Protein AF-A0A938AHK1-F1 (afdb_monomer)

Structure (mmCIF, N/CA/C/O backbone):
data_AF-A0A938AHK1-F1
#
_entry.id   AF-A0A938AHK1-F1
#
loop_
_atom_site.group_PDB
_atom_site.id
_atom_site.type_symbol
_atom_site.label_atom_id
_atom_site.label_alt_id
_atom_site.label_comp_id
_atom_site.label_asym_id
_atom_site.label_entity_id
_atom_site.label_seq_id
_atom_site.pdbx_PDB_ins_code
_atom_site.Cartn_x
_atom_site.Cartn_y
_atom_site.Cartn_z
_atom_site.occupancy
_atom_site.B_iso_or_equiv
_atom_site.auth_seq_id
_atom_site.auth_comp_id
_atom_site.auth_asym_id
_atom_site.auth_atom_id
_atom_site.pdbx_PDB_model_num
ATOM 1 N N . MET A 1 1 ? 25.220 3.261 -6.283 1.00 79.69 1 MET A N 1
ATOM 2 C CA . MET A 1 1 ? 24.378 2.347 -7.094 1.00 79.69 1 MET A CA 1
ATOM 3 C C . MET A 1 1 ? 23.140 3.132 -7.509 1.00 79.69 1 MET A C 1
ATOM 5 O O . MET A 1 1 ? 22.652 3.870 -6.667 1.00 79.69 1 MET A O 1
ATOM 9 N N . SER A 1 2 ? 22.673 3.067 -8.761 1.00 96.19 2 SER A N 1
ATOM 10 C CA . SER A 1 2 ? 21.415 3.735 -9.143 1.00 96.19 2 SER A CA 1
ATOM 11 C C . SER A 1 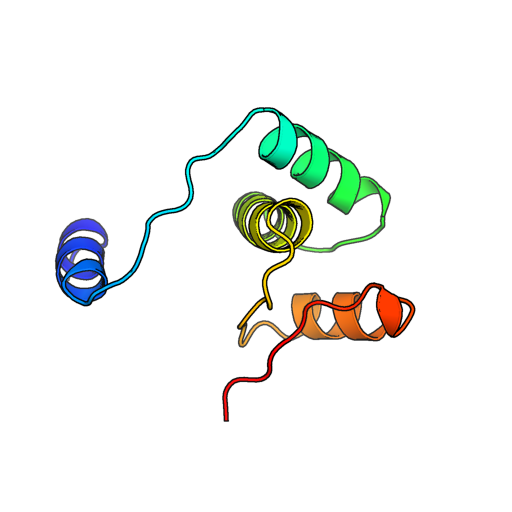2 ? 20.206 2.964 -8.603 1.00 96.19 2 SER A C 1
ATOM 13 O O . SER A 1 2 ? 20.295 1.748 -8.424 1.00 96.19 2 SER A O 1
ATOM 15 N N . ALA A 1 3 ? 19.080 3.651 -8.384 1.00 92.00 3 ALA A N 1
AT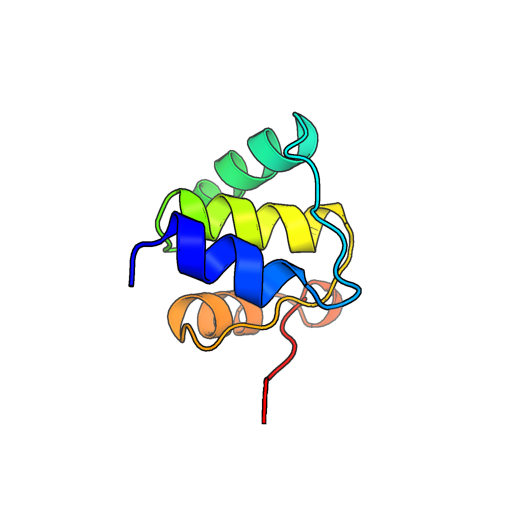OM 16 C CA . ALA A 1 3 ? 17.826 3.019 -7.962 1.00 92.00 3 ALA A CA 1
ATOM 17 C C . ALA A 1 3 ? 17.404 1.900 -8.927 1.00 92.00 3 ALA A C 1
ATOM 19 O O . ALA A 1 3 ? 17.060 0.803 -8.506 1.00 92.00 3 ALA A O 1
ATOM 20 N N . GLU A 1 4 ? 17.546 2.136 -10.231 1.00 94.12 4 GLU A N 1
ATOM 21 C CA . GLU A 1 4 ? 17.270 1.144 -11.269 1.00 94.12 4 GLU A CA 1
ATOM 22 C C . GLU A 1 4 ? 18.150 -0.110 -11.143 1.00 94.12 4 GLU A C 1
ATOM 24 O O . GLU A 1 4 ? 17.655 -1.234 -11.220 1.00 94.12 4 GLU A O 1
ATOM 29 N N . ARG A 1 5 ? 19.461 0.058 -10.919 1.00 95.62 5 ARG A N 1
ATOM 30 C CA . ARG A 1 5 ? 20.376 -1.080 -10.754 1.00 95.62 5 ARG A CA 1
ATOM 31 C C . ARG A 1 5 ? 20.062 -1.866 -9.485 1.00 95.62 5 ARG A C 1
ATOM 33 O O . ARG A 1 5 ? 20.153 -3.090 -9.504 1.00 95.62 5 ARG A O 1
ATOM 40 N N . TRP A 1 6 ? 19.706 -1.173 -8.407 1.00 93.81 6 TRP A N 1
ATOM 41 C CA . TRP A 1 6 ? 19.278 -1.811 -7.168 1.00 93.81 6 TRP A CA 1
ATOM 42 C C . TRP A 1 6 ? 17.978 -2.603 -7.370 1.00 93.81 6 TRP A C 1
ATOM 44 O O . TRP A 1 6 ? 17.943 -3.780 -7.027 1.00 93.81 6 TRP A O 1
ATOM 54 N N . LEU A 1 7 ? 16.964 -2.018 -8.022 1.00 91.06 7 LEU A N 1
ATOM 55 C CA . LEU A 1 7 ? 15.686 -2.681 -8.313 1.00 91.06 7 LEU A CA 1
ATOM 56 C C . LEU A 1 7 ? 15.875 -3.962 -9.131 1.00 91.06 7 LEU A C 1
ATOM 58 O O . LEU A 1 7 ? 15.320 -4.997 -8.779 1.00 91.06 7 LEU A O 1
ATOM 62 N N . ARG A 1 8 ? 16.704 -3.929 -10.184 1.00 91.38 8 ARG A N 1
ATOM 63 C CA . ARG A 1 8 ? 17.010 -5.131 -10.985 1.00 91.38 8 ARG A CA 1
ATOM 64 C C . ARG A 1 8 ? 17.630 -6.252 -10.146 1.00 91.38 8 ARG A C 1
ATOM 66 O O . ARG A 1 8 ? 17.331 -7.413 -10.390 1.00 91.38 8 ARG A O 1
ATOM 73 N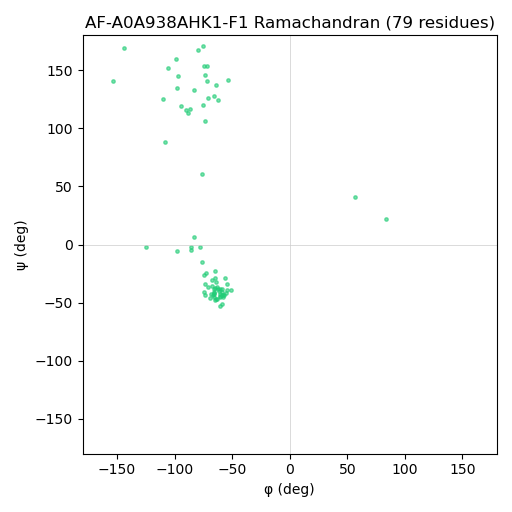 N . ALA A 1 9 ? 18.493 -5.914 -9.187 1.00 92.06 9 ALA A N 1
ATOM 74 C CA . ALA A 1 9 ? 19.109 -6.898 -8.300 1.00 92.06 9 ALA A CA 1
ATOM 75 C C . ALA A 1 9 ? 18.115 -7.432 -7.255 1.00 92.06 9 ALA A C 1
ATOM 77 O O . ALA A 1 9 ? 18.058 -8.638 -7.036 1.00 92.06 9 ALA A O 1
ATOM 78 N N . ALA A 1 10 ? 17.312 -6.556 -6.645 1.00 89.19 10 ALA A N 1
ATOM 79 C CA . ALA A 1 10 ? 16.312 -6.933 -5.648 1.00 89.19 10 ALA A CA 1
ATOM 80 C C . ALA A 1 10 ? 15.217 -7.842 -6.235 1.00 89.19 10 ALA A C 1
ATOM 82 O O . ALA A 1 10 ? 14.780 -8.789 -5.589 1.00 89.19 10 ALA A O 1
ATOM 83 N N . LEU A 1 11 ? 14.822 -7.597 -7.486 1.00 90.44 11 LEU A N 1
ATOM 84 C CA . LEU A 1 11 ? 13.796 -8.364 -8.198 1.00 90.44 11 LEU A CA 1
ATOM 85 C C . LEU A 1 11 ? 14.323 -9.653 -8.854 1.00 90.44 11 LEU A C 1
ATOM 87 O O . LEU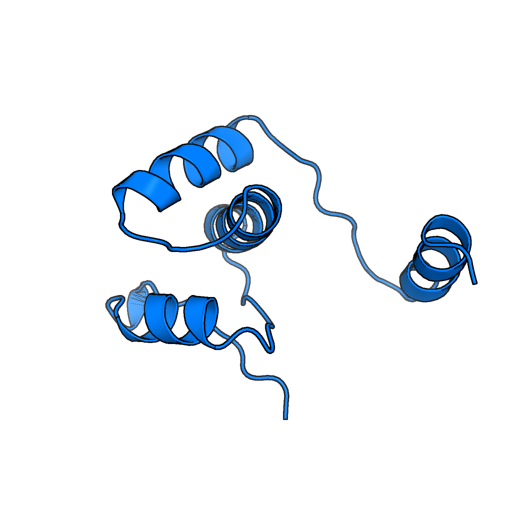 A 1 11 ? 13.585 -10.304 -9.585 1.00 90.44 11 LEU A O 1
ATOM 91 N N . ALA A 1 12 ? 15.583 -10.035 -8.623 1.00 90.69 12 ALA A N 1
ATOM 92 C CA . ALA A 1 12 ? 16.134 -11.289 -9.143 1.00 90.69 12 ALA A CA 1
ATOM 93 C C . ALA A 1 12 ? 15.659 -12.535 -8.363 1.00 90.69 12 ALA A C 1
ATOM 95 O O . ALA A 1 12 ? 15.824 -13.659 -8.836 1.00 90.69 12 ALA A O 1
ATOM 96 N N . ALA A 1 13 ? 15.094 -12.345 -7.167 1.00 87.75 13 ALA A N 1
ATOM 97 C CA . ALA A 1 13 ? 14.437 -13.394 -6.387 1.00 87.75 13 ALA A CA 1
ATOM 98 C C . ALA A 1 13 ? 13.002 -13.661 -6.902 1.00 87.75 13 ALA A C 1
ATOM 100 O O . ALA A 1 13 ? 12.487 -12.871 -7.694 1.00 87.75 13 ALA A O 1
ATOM 101 N N . PRO A 1 14 ? 12.338 -14.759 -6.483 1.00 90.50 14 PRO A N 1
ATOM 102 C CA . PRO A 1 14 ? 11.005 -15.138 -6.962 1.00 90.50 14 PRO A CA 1
ATOM 103 C C . PRO A 1 14 ? 9.901 -14.272 -6.328 1.00 90.50 14 PRO A C 1
ATOM 105 O O . PRO A 1 14 ? 9.033 -14.766 -5.613 1.00 90.50 14 PRO A O 1
ATOM 108 N N . TYR A 1 15 ? 9.963 -12.963 -6.560 1.00 90.06 15 TYR A N 1
ATOM 109 C CA . TYR A 1 15 ? 8.946 -12.003 -6.153 1.00 90.06 15 TYR A CA 1
ATOM 110 C C . TYR A 1 15 ? 7.997 -11.719 -7.313 1.00 90.06 15 TYR A C 1
ATOM 112 O O . TYR A 1 15 ? 8.410 -11.636 -8.470 1.00 90.06 15 TYR A O 1
ATOM 120 N N . GLU A 1 16 ? 6.726 -11.505 -6.993 1.00 90.62 16 GLU A N 1
ATOM 121 C CA . GLU A 1 16 ? 5.738 -11.020 -7.950 1.00 90.62 16 GLU A CA 1
ATOM 122 C C . GLU A 1 16 ? 5.559 -9.509 -7.797 1.00 90.62 16 GLU A C 1
ATOM 124 O O . GLU A 1 16 ? 5.438 -8.985 -6.688 1.00 90.62 16 GLU A O 1
ATOM 129 N N . ILE A 1 17 ? 5.534 -8.795 -8.925 1.00 92.12 17 ILE A N 1
ATOM 130 C CA . ILE A 1 17 ? 5.261 -7.358 -8.944 1.00 92.12 17 ILE A CA 1
ATOM 131 C C . ILE A 1 17 ? 3.750 -7.168 -9.039 1.00 92.12 17 ILE A C 1
ATOM 133 O O . ILE A 1 17 ? 3.141 -7.476 -10.065 1.00 92.12 17 ILE A O 1
ATOM 137 N N . ALA A 1 18 ? 3.147 -6.630 -7.979 1.00 94.38 18 ALA A N 1
ATOM 138 C CA . ALA A 1 18 ? 1.730 -6.298 -7.980 1.00 94.38 18 ALA A CA 1
ATOM 139 C C . ALA A 1 18 ? 1.438 -5.164 -8.988 1.00 94.38 18 ALA A C 1
ATOM 141 O O . ALA A 1 18 ? 2.078 -4.109 -8.927 1.00 94.38 18 ALA A O 1
ATOM 142 N N . PRO A 1 19 ? 0.474 -5.335 -9.912 1.00 95.38 19 PRO A N 1
ATOM 143 C CA . PRO A 1 19 ? 0.083 -4.268 -10.821 1.00 95.38 19 PRO A CA 1
ATOM 144 C C . PRO A 1 19 ? -0.701 -3.183 -10.075 1.00 95.38 19 PRO A C 1
ATOM 146 O O . PRO A 1 19 ? -1.586 -3.479 -9.270 1.00 95.38 19 PRO A O 1
ATOM 149 N N . LEU A 1 20 ? -0.454 -1.914 -10.405 1.00 95.88 20 LEU A N 1
ATOM 150 C CA . LEU A 1 20 ? -1.291 -0.816 -9.927 1.00 95.88 20 LEU A CA 1
ATOM 151 C C . LEU A 1 20 ? -2.634 -0.836 -10.671 1.00 95.88 20 LEU A C 1
ATOM 153 O O . LEU A 1 20 ? -2.717 -0.489 -11.848 1.00 95.88 20 LEU A O 1
ATOM 157 N N . THR A 1 21 ? -3.694 -1.252 -9.981 1.00 97.88 21 THR A N 1
ATOM 158 C CA . THR A 1 21 ? -5.052 -1.310 -10.542 1.00 97.88 21 THR A CA 1
ATOM 159 C C . THR A 1 21 ? -5.882 -0.086 -10.140 1.00 97.88 21 THR A C 1
ATOM 161 O O . THR A 1 21 ? -5.601 0.530 -9.107 1.00 97.88 21 THR A O 1
ATOM 164 N N . PRO A 1 22 ? -6.971 0.243 -10.867 1.00 98.25 22 PRO A N 1
ATOM 165 C CA . PRO A 1 22 ? -7.894 1.303 -10.452 1.00 98.25 22 PRO A CA 1
ATOM 166 C C . PRO A 1 22 ? -8.451 1.110 -9.035 1.00 98.25 22 PRO A C 1
ATOM 168 O O . PRO A 1 22 ? -8.637 2.080 -8.306 1.00 98.25 22 PRO A O 1
ATOM 171 N N . ARG A 1 23 ? -8.670 -0.144 -8.611 1.00 98.19 23 ARG A N 1
ATOM 172 C CA . ARG A 1 23 ? -9.136 -0.472 -7.255 1.00 98.19 23 ARG A CA 1
ATOM 173 C C . ARG A 1 23 ? -8.096 -0.121 -6.189 1.00 98.19 23 ARG A C 1
ATOM 175 O O . ARG A 1 23 ? -8.467 0.402 -5.143 1.00 98.19 23 ARG A O 1
ATOM 182 N N . ILE A 1 24 ? -6.817 -0.388 -6.455 1.00 97.88 24 ILE A N 1
ATOM 183 C CA . ILE A 1 24 ? -5.713 -0.003 -5.563 1.00 97.88 24 ILE A CA 1
ATOM 184 C C . ILE A 1 24 ? -5.602 1.521 -5.497 1.00 97.88 24 ILE A C 1
ATOM 186 O O . ILE A 1 24 ? -5.527 2.071 -4.405 1.00 97.88 24 ILE A O 1
ATOM 190 N N . ALA A 1 25 ? -5.670 2.208 -6.641 1.00 97.00 25 ALA A N 1
ATOM 191 C CA . ALA A 1 25 ? -5.604 3.667 -6.688 1.00 97.00 25 ALA A CA 1
ATOM 192 C C . ALA A 1 25 ? -6.753 4.338 -5.908 1.00 97.00 25 ALA A C 1
ATOM 194 O O . ALA A 1 25 ? -6.514 5.277 -5.152 1.00 97.00 25 ALA A O 1
ATOM 195 N N . ALA A 1 26 ? -7.985 3.833 -6.038 1.00 97.25 26 ALA A N 1
ATOM 196 C CA . ALA A 1 26 ? -9.126 4.322 -5.263 1.00 97.25 26 ALA A CA 1
ATOM 197 C C . ALA A 1 26 ? -8.935 4.083 -3.756 1.00 97.25 26 ALA A C 1
ATOM 199 O O . ALA A 1 26 ? -9.082 5.007 -2.962 1.00 97.25 26 ALA A O 1
ATOM 200 N N . CYS A 1 27 ? -8.512 2.876 -3.366 1.00 96.81 27 CYS A N 1
ATOM 201 C CA . CYS A 1 27 ? -8.236 2.557 -1.965 1.00 96.81 27 CYS A CA 1
ATOM 202 C C . CYS A 1 27 ? -7.122 3.441 -1.373 1.00 96.81 27 CYS A C 1
ATOM 204 O O . CYS A 1 27 ? -7.244 3.891 -0.238 1.00 96.81 27 CYS A O 1
ATOM 206 N N . ALA A 1 28 ? -6.073 3.754 -2.140 1.00 96.38 28 ALA A N 1
ATOM 207 C CA . ALA A 1 28 ? -4.999 4.655 -1.716 1.00 96.38 28 ALA A CA 1
ATOM 208 C C . ALA A 1 28 ? -5.504 6.080 -1.429 1.00 96.38 28 ALA A C 1
ATOM 210 O O . ALA A 1 28 ? -5.063 6.715 -0.466 1.00 96.38 28 ALA A O 1
A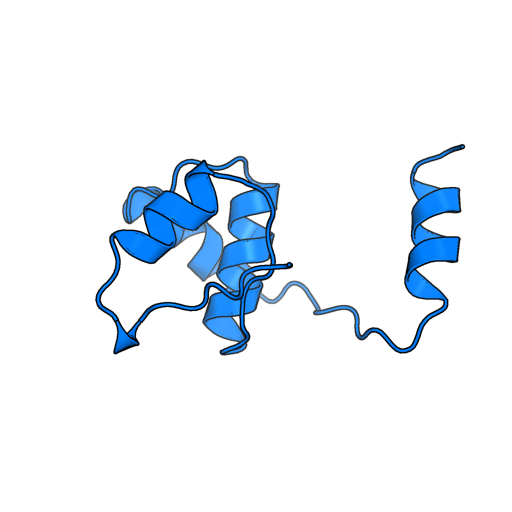TOM 211 N N . ALA A 1 29 ? -6.451 6.574 -2.233 1.00 94.19 29 ALA A N 1
ATOM 212 C CA . ALA A 1 29 ? -7.091 7.868 -2.006 1.00 94.19 29 ALA A CA 1
ATOM 213 C C . ALA A 1 29 ? -7.972 7.870 -0.743 1.00 94.19 29 ALA A C 1
ATOM 215 O O . ALA A 1 29 ? -8.017 8.872 -0.025 1.00 94.19 29 ALA A O 1
ATOM 216 N N . ASP A 1 30 ? -8.636 6.750 -0.448 1.00 95.12 30 ASP A N 1
ATOM 217 C CA . ASP A 1 30 ? -9.487 6.607 0.737 1.00 95.12 30 ASP A CA 1
ATOM 218 C C . ASP A 1 30 ? -8.678 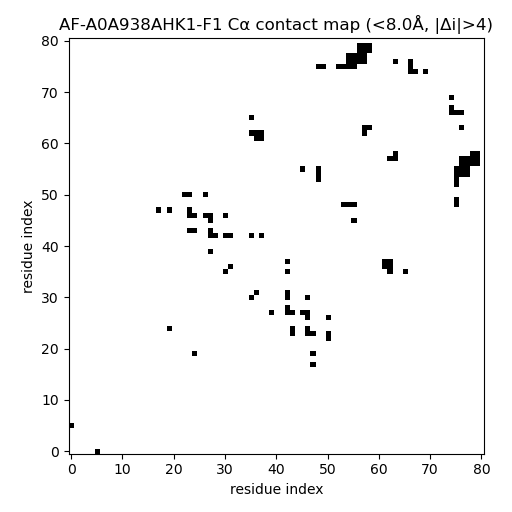6.485 2.037 1.00 95.12 30 ASP A C 1
ATOM 220 O O . ASP A 1 30 ? -9.081 7.055 3.051 1.00 95.1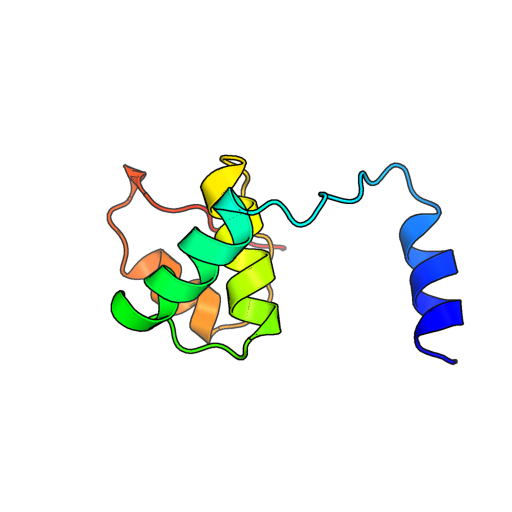2 30 ASP A O 1
ATOM 224 N N . LEU A 1 31 ? -7.493 5.861 2.010 1.00 93.56 31 LEU A N 1
ATOM 225 C CA . LEU A 1 31 ? -6.623 5.725 3.191 1.00 93.56 31 LEU A CA 1
ATOM 226 C C . LEU A 1 31 ? -6.306 7.068 3.868 1.00 93.56 31 LEU A C 1
ATOM 228 O O . LEU A 1 31 ? -6.314 7.161 5.095 1.00 93.56 31 LEU A O 1
ATOM 232 N N . GLY A 1 32 ? -6.091 8.132 3.088 1.00 87.12 32 GLY A N 1
ATOM 233 C CA . GLY A 1 32 ? -5.855 9.468 3.649 1.00 87.12 32 GLY A CA 1
ATOM 234 C C . GLY A 1 32 ? -7.058 10.011 4.420 1.00 87.12 32 GLY A C 1
ATOM 235 O O . GLY A 1 32 ? -6.901 10.695 5.428 1.00 87.12 32 GLY A O 1
ATOM 236 N N . ARG A 1 33 ? -8.276 9.657 3.996 1.00 88.94 33 ARG A N 1
ATOM 237 C CA . ARG A 1 33 ? -9.519 10.013 4.698 1.00 88.94 33 ARG A CA 1
ATOM 238 C C . ARG A 1 33 ? -9.717 9.184 5.967 1.00 88.94 33 ARG A C 1
ATOM 240 O O . ARG A 1 33 ? -10.364 9.655 6.896 1.00 88.94 33 ARG A O 1
ATOM 247 N N . GLU A 1 34 ? -9.151 7.980 6.013 1.00 90.62 34 GLU A N 1
ATOM 248 C CA . GLU A 1 34 ? -9.128 7.103 7.192 1.00 90.62 34 GLU A CA 1
ATOM 249 C C . GLU A 1 34 ? -8.076 7.525 8.236 1.00 90.62 34 GLU A C 1
ATOM 251 O O . GLU A 1 34 ? -7.987 6.911 9.299 1.00 90.62 34 GLU A O 1
ATOM 256 N N . GLY A 1 35 ? -7.293 8.576 7.965 1.00 88.00 35 GLY A N 1
ATOM 257 C CA . GLY A 1 35 ? -6.262 9.069 8.876 1.00 88.00 35 GLY A CA 1
ATOM 258 C C . GLY A 1 35 ? -4.934 8.318 8.774 1.00 88.00 35 GLY A C 1
ATOM 259 O O . GLY A 1 35 ? -4.148 8.353 9.720 1.00 88.00 35 GLY A O 1
ATOM 260 N N . PHE A 1 36 ? -4.655 7.644 7.654 1.00 91.88 36 PHE A N 1
ATOM 261 C CA . PHE A 1 36 ? -3.311 7.145 7.364 1.00 91.88 36 PHE A CA 1
ATOM 262 C C . PHE A 1 36 ? -2.376 8.321 7.039 1.00 91.88 36 PHE A C 1
ATOM 264 O O . PHE A 1 36 ? -2.690 9.145 6.181 1.00 91.88 36 PHE A O 1
ATOM 271 N N . HIS A 1 37 ? -1.252 8.412 7.756 1.00 84.62 37 HIS A N 1
ATOM 272 C CA . HIS A 1 37 ? -0.252 9.471 7.602 1.00 84.62 37 HIS A CA 1
ATOM 273 C C . HIS A 1 37 ? 0.990 8.868 6.933 1.00 84.62 37 HIS A C 1
ATOM 275 O O . HIS A 1 37 ? 1.883 8.375 7.615 1.00 84.62 37 HIS A O 1
ATOM 281 N N . GLY A 1 38 ? 1.007 8.864 5.600 1.00 85.69 38 GLY A N 1
ATOM 282 C CA . GLY A 1 38 ? 2.131 8.415 4.778 1.00 85.69 38 GLY A CA 1
ATOM 283 C C . GLY A 1 38 ? 2.249 9.270 3.521 1.00 85.69 38 GLY A C 1
ATOM 284 O O . GLY A 1 38 ? 1.364 10.077 3.218 1.00 85.69 38 GLY A O 1
ATOM 285 N N . ASP A 1 39 ? 3.344 9.126 2.786 1.00 93.38 39 ASP A N 1
ATOM 286 C CA . ASP A 1 39 ? 3.470 9.777 1.487 1.00 93.38 39 ASP A CA 1
ATOM 287 C C . ASP A 1 39 ? 2.615 9.051 0.414 1.00 93.38 39 ASP A C 1
ATOM 289 O O . ASP A 1 39 ? 2.057 7.974 0.658 1.00 93.38 39 ASP A O 1
ATOM 293 N N . PRO A 1 40 ? 2.456 9.607 -0.802 1.00 93.56 40 PRO A N 1
ATOM 294 C CA . PRO A 1 40 ? 1.670 8.945 -1.842 1.00 93.56 40 PRO A CA 1
ATOM 295 C C . PRO A 1 40 ? 2.134 7.519 -2.194 1.00 93.56 40 PRO A C 1
ATOM 297 O O . PRO A 1 40 ? 1.310 6.704 -2.613 1.00 93.56 40 PRO A O 1
ATOM 300 N N . ALA A 1 41 ? 3.422 7.196 -2.047 1.00 93.25 41 ALA A N 1
ATOM 301 C CA . ALA A 1 41 ? 3.935 5.851 -2.280 1.00 93.25 41 ALA A CA 1
ATOM 302 C C . ALA A 1 41 ? 3.544 4.900 -1.138 1.00 93.25 41 ALA A C 1
ATOM 304 O O . ALA A 1 41 ? 3.092 3.788 -1.423 1.00 93.25 41 ALA A O 1
ATOM 305 N N . ASP A 1 42 ? 3.601 5.351 0.118 1.00 94.12 42 ASP A N 1
ATOM 306 C CA . ASP A 1 42 ? 3.122 4.582 1.276 1.00 94.12 42 ASP A CA 1
ATOM 307 C C . ASP A 1 42 ? 1.643 4.218 1.122 1.00 94.12 42 ASP A C 1
ATOM 309 O O . ASP A 1 42 ? 1.245 3.067 1.322 1.00 94.12 42 ASP A O 1
ATOM 313 N N . HIS A 1 43 ? 0.824 5.179 0.679 1.00 95.81 43 HIS A N 1
ATOM 314 C CA . HIS A 1 43 ? -0.591 4.945 0.391 1.00 95.81 43 HIS A CA 1
ATOM 315 C C . HIS A 1 43 ? -0.783 3.853 -0.667 1.00 95.81 43 HIS A C 1
ATOM 317 O O . HIS A 1 43 ? -1.646 2.988 -0.509 1.00 95.81 43 HIS A O 1
ATOM 323 N N . MET A 1 44 ? 0.014 3.861 -1.742 1.00 96.69 44 MET A N 1
ATOM 324 C CA . MET A 1 44 ? -0.070 2.832 -2.783 1.00 96.69 44 MET A CA 1
ATOM 325 C C . MET A 1 44 ? 0.329 1.449 -2.261 1.00 96.69 44 MET A C 1
ATOM 327 O O . MET A 1 44 ? -0.360 0.470 -2.555 1.00 96.69 44 MET A O 1
ATOM 331 N N . VAL A 1 45 ? 1.398 1.350 -1.468 1.00 95.38 45 VAL A N 1
ATOM 332 C CA . VAL A 1 45 ? 1.853 0.079 -0.882 1.00 95.38 45 VAL A CA 1
ATOM 333 C C . VAL A 1 45 ? 0.807 -0.470 0.092 1.00 95.38 45 VAL A C 1
ATOM 335 O O . VAL A 1 45 ? 0.399 -1.630 -0.020 1.00 95.38 45 VAL A O 1
ATOM 338 N N . HIS A 1 46 ? 0.295 0.371 0.991 1.00 95.56 46 HIS A N 1
ATOM 339 C CA . HIS A 1 46 ? -0.707 -0.026 1.975 1.00 95.56 46 HIS A CA 1
ATOM 340 C C . HIS A 1 46 ? -2.041 -0.414 1.318 1.00 95.56 46 HIS A C 1
ATOM 342 O O . HIS A 1 46 ? -2.665 -1.411 1.698 1.00 95.56 46 HIS A O 1
ATOM 348 N N . ALA A 1 47 ? -2.485 0.337 0.307 1.00 96.44 47 ALA A N 1
ATOM 349 C CA . ALA A 1 47 ? -3.686 0.009 -0.453 1.00 96.44 47 ALA A CA 1
ATOM 350 C C . ALA A 1 47 ? -3.530 -1.302 -1.230 1.00 96.44 47 ALA A C 1
ATOM 352 O O . ALA A 1 47 ? -4.476 -2.084 -1.297 1.00 96.44 47 ALA A O 1
ATOM 353 N N . THR A 1 48 ? -2.340 -1.574 -1.774 1.00 97.19 48 THR A N 1
ATOM 354 C CA . THR A 1 48 ? -2.041 -2.836 -2.466 1.00 97.19 48 THR A CA 1
ATOM 355 C C . THR A 1 48 ? -2.206 -4.020 -1.518 1.00 97.19 48 THR A C 1
ATOM 357 O O . THR A 1 48 ? -2.994 -4.921 -1.809 1.00 97.19 48 THR A O 1
ATOM 360 N N . ALA A 1 49 ? -1.557 -3.980 -0.348 1.00 95.69 49 ALA A N 1
ATOM 361 C CA . ALA A 1 49 ? -1.682 -5.027 0.669 1.00 95.69 49 ALA A CA 1
ATOM 362 C C . ALA A 1 49 ? -3.144 -5.227 1.104 1.00 95.69 49 ALA A C 1
ATOM 364 O O . ALA A 1 49 ? -3.639 -6.352 1.167 1.00 95.69 49 ALA A O 1
ATOM 365 N N . ARG A 1 50 ? -3.880 -4.130 1.318 1.00 94.44 50 ARG A N 1
ATOM 366 C CA . ARG A 1 50 ? -5.287 -4.174 1.734 1.00 94.44 50 ARG A CA 1
ATOM 367 C C . ARG A 1 50 ? -6.221 -4.747 0.668 1.00 94.44 50 ARG A C 1
ATOM 369 O O . ARG A 1 50 ? -7.099 -5.538 0.997 1.00 94.44 50 ARG A O 1
ATOM 376 N N . VAL A 1 51 ? -6.055 -4.354 -0.595 1.00 96.88 51 VAL A N 1
ATOM 377 C CA . VAL A 1 51 ? -6.896 -4.818 -1.713 1.00 96.88 51 VAL A CA 1
ATOM 378 C C . VAL A 1 51 ? -6.620 -6.278 -2.060 1.00 96.88 51 VAL A C 1
ATOM 380 O O . VAL A 1 51 ? -7.559 -6.994 -2.405 1.00 96.88 51 VAL A O 1
ATOM 383 N N . MET A 1 52 ? -5.362 -6.710 -1.970 1.00 95.94 52 MET A N 1
ATOM 384 C CA . MET A 1 52 ? -4.946 -8.087 -2.260 1.00 95.94 52 MET A CA 1
ATOM 385 C C . MET A 1 52 ? -5.086 -9.033 -1.061 1.00 95.94 52 MET A C 1
ATOM 387 O O . MET A 1 52 ? -4.825 -10.222 -1.202 1.00 95.94 52 MET A O 1
ATOM 391 N N . ASP A 1 53 ? -5.507 -8.517 0.095 1.00 93.38 53 ASP A N 1
ATOM 392 C CA . ASP A 1 53 ? -5.611 -9.253 1.357 1.00 93.38 53 ASP A CA 1
ATOM 393 C C . ASP A 1 53 ? -4.291 -9.904 1.809 1.00 93.38 53 ASP A C 1
ATOM 395 O O . ASP A 1 53 ? -4.251 -11.032 2.296 1.00 93.38 53 ASP A O 1
ATOM 399 N N . LEU A 1 54 ? -3.190 -9.170 1.642 1.00 93.81 54 LEU A N 1
ATOM 400 C CA . LEU A 1 54 ? -1.842 -9.617 1.976 1.00 93.81 54 LEU A CA 1
ATOM 401 C C . LEU A 1 54 ? -1.327 -8.946 3.253 1.00 93.81 54 LEU A C 1
ATOM 403 O O . LEU A 1 54 ? -1.702 -7.805 3.545 1.00 93.81 54 LEU A O 1
ATOM 407 N N . PRO A 1 55 ? -0.425 -9.608 3.998 1.00 93.44 55 PRO A N 1
ATOM 408 C CA . PRO A 1 55 ? 0.296 -8.945 5.065 1.00 93.44 55 PRO A CA 1
ATOM 409 C C . PRO A 1 55 ? 1.207 -7.825 4.534 1.00 93.44 55 PRO A C 1
ATOM 411 O O . PRO A 1 55 ? 1.913 -8.004 3.543 1.00 93.44 55 PRO A O 1
ATOM 414 N N . LEU A 1 56 ? 1.223 -6.683 5.218 1.00 92.56 56 LEU A N 1
ATOM 415 C CA . LEU A 1 56 ? 2.154 -5.584 5.004 1.00 92.56 56 LEU A CA 1
ATOM 416 C C . LEU A 1 56 ? 3.381 -5.785 5.893 1.00 92.56 56 LEU A C 1
ATOM 418 O O . LEU A 1 56 ? 3.280 -5.720 7.118 1.00 92.56 56 LEU A O 1
ATOM 422 N N . ILE A 1 57 ? 4.534 -5.990 5.267 1.00 92.50 57 ILE A N 1
ATOM 423 C CA . ILE A 1 57 ? 5.832 -6.011 5.939 1.00 92.50 57 ILE A CA 1
ATOM 424 C C . ILE A 1 57 ? 6.432 -4.613 5.827 1.00 92.50 57 ILE A C 1
ATOM 426 O O . ILE A 1 57 ? 6.660 -4.127 4.721 1.00 92.50 57 ILE A O 1
ATOM 430 N N . THR A 1 58 ? 6.677 -3.956 6.960 1.00 91.44 58 THR A N 1
ATOM 431 C CA . THR A 1 58 ? 7.260 -2.610 6.970 1.00 91.44 58 THR A CA 1
ATOM 432 C C . THR A 1 58 ? 8.025 -2.315 8.257 1.00 91.44 58 THR A C 1
ATOM 434 O O . THR A 1 58 ? 7.592 -2.673 9.356 1.00 91.44 58 THR A O 1
ATOM 437 N N . GLY A 1 59 ? 9.156 -1.623 8.114 1.00 91.50 59 GLY A N 1
ATOM 438 C CA . GLY A 1 59 ? 9.895 -1.023 9.226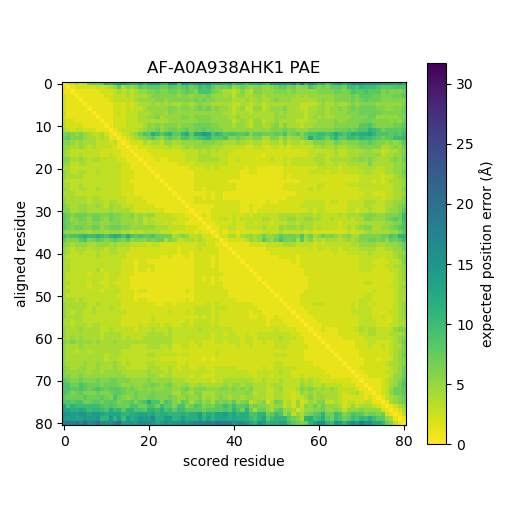 1.00 91.50 59 GLY A CA 1
ATOM 439 C C . GLY A 1 59 ? 9.390 0.371 9.619 1.00 91.50 59 GLY A C 1
ATOM 440 O O . GLY A 1 59 ? 9.896 0.933 10.582 1.00 91.50 59 GLY A O 1
ATOM 441 N N . ASP A 1 60 ? 8.422 0.936 8.891 1.00 90.88 60 ASP A N 1
ATOM 442 C CA . ASP A 1 60 ? 7.886 2.273 9.158 1.00 90.88 60 ASP A CA 1
ATOM 443 C C . ASP A 1 60 ? 6.949 2.282 10.379 1.00 90.88 60 ASP A C 1
ATOM 445 O O . ASP A 1 60 ? 5.911 1.612 10.414 1.00 90.88 60 ASP A O 1
ATOM 449 N N . GLU A 1 61 ? 7.305 3.071 11.391 1.00 90.06 61 GLU A N 1
ATOM 450 C CA . GLU A 1 61 ? 6.583 3.131 12.664 1.00 90.06 61 GLU A CA 1
ATOM 451 C C . GLU A 1 61 ? 5.183 3.746 12.529 1.00 90.06 61 GLU A C 1
ATOM 453 O O . GLU A 1 61 ? 4.269 3.368 13.273 1.00 90.06 61 GLU A O 1
ATOM 458 N N . GLN A 1 62 ? 4.982 4.665 11.577 1.00 89.19 62 GLN A N 1
ATOM 459 C CA . GLN A 1 62 ? 3.682 5.303 11.350 1.00 89.19 62 GLN A CA 1
ATOM 460 C C . GLN A 1 62 ? 2.676 4.302 10.782 1.00 89.19 62 GLN A C 1
ATOM 462 O O . GLN A 1 62 ? 1.572 4.160 11.314 1.00 89.19 62 GLN A O 1
ATOM 467 N N . SER A 1 63 ? 3.091 3.523 9.785 1.00 90.25 63 SER A N 1
ATOM 468 C CA . SER A 1 63 ? 2.307 2.435 9.204 1.00 90.25 63 SER A CA 1
ATOM 469 C C . SER A 1 63 ? 1.967 1.371 10.240 1.00 90.25 63 SER A C 1
ATOM 471 O O . SER A 1 63 ? 0.811 0.960 10.365 1.00 90.25 63 SER A O 1
ATOM 473 N N . GLN A 1 64 ? 2.944 0.977 11.060 1.00 91.44 64 GLN A N 1
ATOM 474 C CA . GLN A 1 64 ? 2.704 0.047 12.162 1.00 91.44 64 GLN A CA 1
ATOM 475 C C . GLN A 1 64 ? 1.702 0.599 13.183 1.00 91.44 64 GLN A C 1
ATOM 477 O O . GLN A 1 64 ? 0.871 -0.151 13.701 1.00 91.44 64 GLN A O 1
ATOM 482 N N . SER A 1 65 ? 1.779 1.892 13.499 1.00 91.31 65 SER A N 1
ATOM 483 C CA . SER A 1 65 ? 0.879 2.552 14.449 1.00 91.31 65 SER A CA 1
ATOM 484 C C . SER A 1 65 ? -0.546 2.646 13.908 1.00 91.31 65 SER A C 1
ATOM 486 O O . SER A 1 65 ? -1.494 2.324 14.630 1.00 91.31 65 SER A O 1
ATOM 488 N N . PHE A 1 66 ? -0.704 2.992 12.628 1.00 91.94 66 PHE A N 1
ATOM 489 C CA . PHE A 1 66 ? -1.996 2.981 11.948 1.00 91.94 66 PHE A CA 1
ATOM 490 C C . PHE A 1 66 ? -2.624 1.584 11.981 1.00 91.94 66 PHE A C 1
ATOM 492 O O . PHE A 1 66 ? -3.740 1.421 12.471 1.00 91.94 66 PHE A O 1
ATOM 499 N N . GLU A 1 67 ? -1.881 0.551 11.588 1.00 92.00 67 GLU A N 1
ATOM 500 C CA . GLU A 1 67 ? -2.336 -0.842 11.630 1.00 92.00 67 GLU A CA 1
ATOM 501 C C . GLU A 1 67 ? -2.724 -1.295 13.050 1.00 92.00 67 GLU A C 1
ATOM 503 O O . GLU A 1 67 ? -3.755 -1.939 13.261 1.00 92.00 67 GLU A O 1
ATOM 508 N N . LYS A 1 68 ? -1.957 -0.903 14.075 1.00 91.12 68 LYS A N 1
ATOM 509 C CA . LYS A 1 68 ? -2.294 -1.182 15.483 1.00 91.12 68 LYS A CA 1
ATOM 510 C C . LYS A 1 68 ? -3.581 -0.478 15.933 1.00 91.12 68 LYS A C 1
ATOM 512 O O . LYS A 1 68 ? -4.269 -1.023 16.801 1.00 91.12 68 LYS A O 1
ATOM 517 N N . SER A 1 69 ? -3.931 0.668 15.346 1.00 91.50 69 SER A N 1
ATOM 518 C CA . SER A 1 69 ? -5.180 1.386 15.641 1.00 91.50 69 SER A CA 1
ATOM 519 C C . SER A 1 69 ? -6.426 0.693 15.068 1.00 91.50 69 SER A C 1
ATOM 521 O O . SER A 1 69 ? -7.521 0.832 15.617 1.00 91.50 69 SER A O 1
ATOM 523 N N . LEU A 1 70 ? -6.268 -0.116 14.013 1.00 90.31 70 LEU A N 1
ATOM 524 C CA . LEU A 1 70 ? -7.375 -0.830 13.379 1.00 90.31 70 LEU A CA 1
ATOM 525 C C . LEU A 1 70 ? -7.896 -1.996 14.248 1.00 90.31 70 LEU A C 1
ATOM 527 O O . LEU A 1 70 ? -7.135 -2.615 15.012 1.00 90.31 70 LEU A O 1
ATOM 531 N N . PRO A 1 71 ? -9.184 -2.380 14.097 1.00 91.00 71 PRO A N 1
ATOM 532 C CA . PRO A 1 71 ? -9.719 -3.608 14.683 1.00 91.00 71 PRO A CA 1
ATOM 533 C C . PRO A 1 71 ? -8.880 -4.822 14.277 1.00 91.00 71 PRO A C 1
ATOM 535 O O . PRO A 1 71 ? -8.497 -4.933 13.117 1.00 91.00 71 PRO A O 1
ATOM 538 N N . ARG A 1 72 ? -8.651 -5.783 15.187 1.00 86.00 72 ARG A N 1
ATOM 539 C CA . ARG A 1 72 ? -7.747 -6.934 14.940 1.00 86.00 72 ARG A CA 1
ATOM 540 C C . ARG A 1 72 ? -8.029 -7.682 13.629 1.00 86.00 72 ARG A C 1
ATOM 542 O O . ARG A 1 72 ? -7.090 -8.041 12.938 1.00 86.00 72 ARG A O 1
ATOM 549 N N . ARG A 1 73 ? -9.305 -7.862 13.266 1.00 86.44 73 ARG A N 1
ATOM 550 C CA . ARG A 1 73 ? -9.739 -8.517 12.010 1.00 86.44 73 ARG A CA 1
ATOM 551 C C . ARG A 1 73 ? -9.348 -7.758 10.731 1.00 86.44 73 ARG A C 1
ATOM 553 O O . ARG A 1 73 ? -9.298 -8.333 9.650 1.00 86.44 73 ARG A O 1
ATOM 560 N N . SER A 1 74 ? -9.116 -6.457 10.854 1.00 84.88 74 SER A N 1
ATOM 561 C CA . SER A 1 74 ? -8.813 -5.549 9.748 1.00 84.88 74 SER A CA 1
ATOM 562 C C . SER A 1 74 ? -7.319 -5.286 9.597 1.00 84.88 74 SER A C 1
ATOM 564 O O . SER A 1 74 ? -6.941 -4.612 8.645 1.00 84.88 74 SER A O 1
ATOM 566 N N . ARG A 1 75 ? -6.491 -5.795 10.520 1.00 88.75 75 ARG A N 1
ATOM 567 C CA . ARG A 1 75 ? -5.045 -5.591 10.484 1.00 88.75 75 ARG A CA 1
ATOM 568 C C . ARG A 1 75 ? -4.402 -6.417 9.383 1.00 88.75 75 ARG A C 1
ATOM 570 O O . ARG A 1 75 ? -4.849 -7.532 9.107 1.00 88.75 75 ARG A O 1
ATOM 577 N N . ARG A 1 76 ? -3.354 -5.877 8.782 1.00 88.94 76 ARG A N 1
ATOM 578 C CA . ARG A 1 76 ? -2.501 -6.528 7.788 1.00 88.94 76 ARG A CA 1
ATOM 579 C C . ARG A 1 76 ? -1.027 -6.509 8.185 1.00 88.94 76 ARG A C 1
ATOM 581 O O . ARG A 1 76 ? -0.230 -7.101 7.484 1.00 88.94 76 ARG A O 1
ATOM 588 N N . LEU A 1 77 ? -0.632 -5.907 9.303 1.00 84.88 77 LEU A N 1
ATOM 589 C CA . LEU A 1 77 ? 0.784 -5.851 9.679 1.00 84.88 77 LEU A CA 1
ATOM 590 C C . LEU A 1 77 ? 1.415 -7.240 9.926 1.00 84.88 77 LEU A C 1
ATOM 592 O O . LEU A 1 77 ? 0.970 -7.976 10.809 1.00 84.88 77 LEU A O 1
ATOM 596 N N . ALA A 1 78 ? 2.502 -7.537 9.211 1.00 79.25 78 ALA A N 1
ATOM 597 C CA . ALA A 1 78 ? 3.476 -8.575 9.544 1.00 79.25 78 ALA A CA 1
ATOM 598 C C . ALA A 1 78 ? 4.790 -7.901 9.964 1.00 79.25 78 ALA A C 1
ATOM 600 O O . ALA A 1 78 ? 5.323 -7.053 9.251 1.00 79.25 78 ALA A O 1
ATOM 601 N N . VAL A 1 79 ? 5.291 -8.245 11.150 1.00 68.38 79 VAL A N 1
ATOM 602 C CA . VAL A 1 79 ? 6.550 -7.696 11.671 1.00 68.38 79 VAL A CA 1
ATOM 603 C C . VAL A 1 79 ? 7.706 -8.497 11.079 1.00 68.38 79 VAL A C 1
ATOM 605 O O . VAL A 1 79 ? 7.648 -9.724 11.041 1.00 68.38 79 VAL A O 1
ATOM 608 N N . TRP A 1 80 ? 8.718 -7.793 10.578 1.00 58.34 80 TRP A N 1
ATOM 609 C CA . TRP A 1 80 ? 9.993 -8.383 10.183 1.00 58.34 80 TRP A CA 1
ATOM 610 C C . TRP A 1 80 ? 10.891 -8.435 11.425 1.00 58.34 80 TRP A C 1
ATOM 612 O O . TRP A 1 80 ? 11.175 -7.374 11.983 1.00 58.34 80 TRP A O 1
ATOM 622 N N . ASP A 1 81 ? 11.269 -9.636 11.870 1.00 49.75 81 ASP A N 1
ATOM 623 C CA . ASP A 1 81 ? 12.227 -9.860 12.969 1.00 49.75 81 ASP A CA 1
ATOM 624 C C . ASP A 1 81 ? 13.685 -9.769 12.480 1.00 49.75 81 ASP A C 1
ATOM 626 O O . ASP A 1 81 ? 13.978 -10.261 11.361 1.00 49.75 81 ASP A O 1
#

Solvent-accessible surface area (backbone atoms only — not comparable to full-atom values): 5012 Å² total; per-residue (Å²): 133,55,72,68,61,49,49,58,59,68,60,69,51,101,69,82,84,80,78,92,41,73,68,29,54,52,43,23,62,48,40,55,77,75,68,53,80,67,56,78,67,50,30,45,55,53,19,41,23,62,73,70,74,37,69,41,72,64,89,53,64,57,61,53,50,51,39,67,71,42,60,80,92,73,46,38,75,38,83,80,130

Secondary structure (DSSP, 8-state):
--HHHHHHHHTTSS-------HHHHHHHHHHHHTT----HHHHHHHHHHHHHT--EE---HHHHHHHHHS-GGG--EE---

pLDDT: mean 90.89, std 7.53, range [49.75, 98.25]

Nearest PDB structures (foldseek):
  5ecw-assembly1_B  TM=6.900E-01  e=5.740E-02  Shigella flexneri
  5ecy-assembly1_E  TM=6.905E-01  e=1.166E-01  Shigella flexneri
  3tnd-assembly1_G  TM=6.575E-01  e=2.083E-01  Shigella flexneri

Sequence (81 aa):
MSAERWLRAALAAPYEIAPLTPRIAACAADLGREGFHGDPADHMVHATARVMDLPLITGDEQSQSFEKSLPRRSRRLAVWD

Mean predicted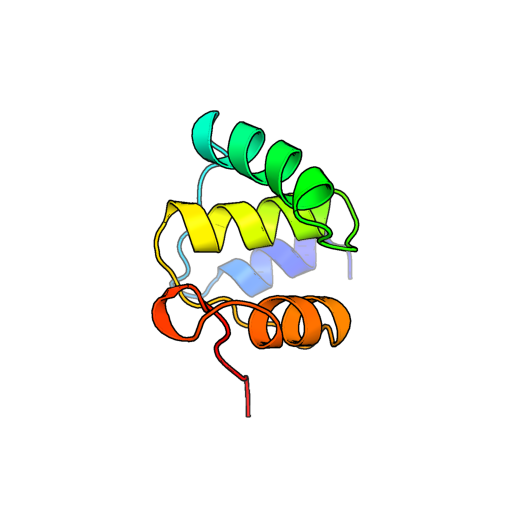 aligned error: 3.82 Å

Foldseek 3Di:
DDPVVVVVVVVPPPDDDQDQDPQLVVQLVVVVVVVQDDDSVVSSLVSSCQVVVAADEDPDPSLVVSLVPDDPVSHRHDYDD

Radius of gyration: 13.61 Å; Cα contacts (8 Å, |Δi|>4): 65; chains: 1; bounding box: 34×25×27 Å